Protein AF-U9SYQ9-F1 (afdb_monomer_lite)

Sequence (60 aa):
MVVKTAKSTRHEQAKLAAKYYAYARLNGRNETARHFQLNSSMVGRWIKVSETWIKETNTG

Organism: Rhizophagus irregularis (strain DAOM 181602 / DAOM 197198 / MUCL 43194) (NCBI:txid747089)

Structure (mmCIF, N/CA/C/O backbone):
data_AF-U9SYQ9-F1
#
_entry.id   AF-U9SYQ9-F1
#
loop_
_atom_site.group_PDB
_atom_site.id
_atom_site.type_symbol
_atom_site.label_atom_id
_atom_site.label_alt_id
_atom_site.label_comp_id
_atom_site.label_asym_id
_atom_site.label_entity_id
_atom_si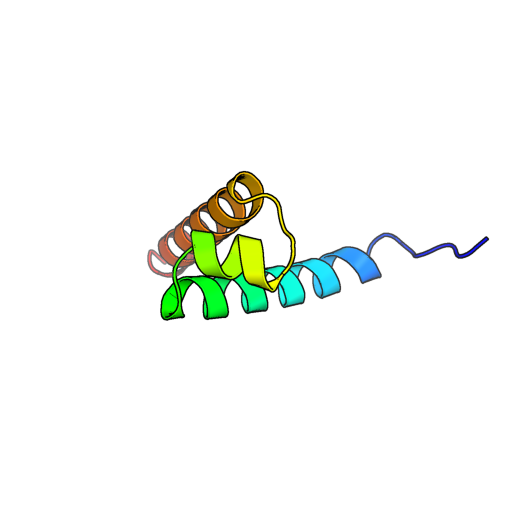te.label_seq_id
_atom_site.pdbx_PDB_ins_code
_atom_site.Cartn_x
_atom_site.Cartn_y
_atom_site.Cartn_z
_atom_site.occupancy
_atom_site.B_iso_or_equiv
_atom_site.auth_seq_id
_atom_site.auth_comp_id
_atom_site.auth_asym_id
_atom_site.auth_atom_id
_atom_site.pdbx_PDB_model_num
ATOM 1 N N . MET A 1 1 ? 31.192 3.918 -1.938 1.00 32.62 1 MET A N 1
ATOM 2 C CA . MET A 1 1 ? 30.435 3.146 -0.927 1.00 32.62 1 MET A CA 1
ATOM 3 C C . MET A 1 1 ? 29.421 4.095 -0.293 1.00 32.62 1 MET A C 1
ATOM 5 O O . MET A 1 1 ? 29.818 4.933 0.503 1.00 32.62 1 MET A O 1
ATOM 9 N N . VAL A 1 2 ? 28.152 4.101 -0.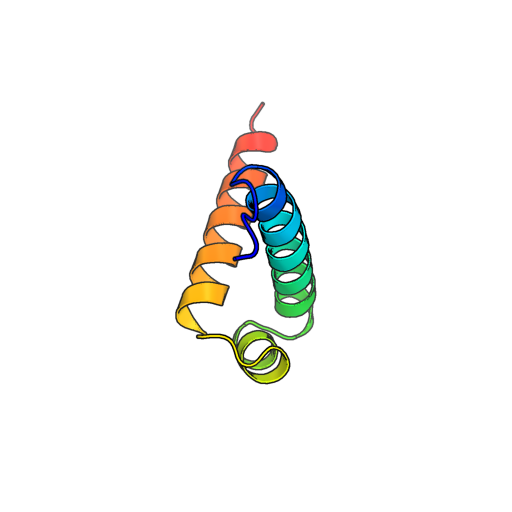719 1.00 38.50 2 VAL A N 1
ATOM 10 C CA . VAL A 1 2 ? 27.165 5.020 -0.117 1.00 38.50 2 VAL A CA 1
ATOM 11 C C . VAL A 1 2 ? 26.637 4.363 1.151 1.00 38.50 2 VAL A C 1
ATOM 13 O O . VAL A 1 2 ? 25.786 3.478 1.088 1.00 38.50 2 VAL A O 1
ATOM 16 N N . VAL A 1 3 ? 27.167 4.776 2.302 1.00 45.56 3 VAL A N 1
ATOM 17 C CA . VAL A 1 3 ? 26.643 4.387 3.613 1.00 45.56 3 VAL A CA 1
ATOM 18 C C . VAL A 1 3 ? 25.303 5.101 3.798 1.00 45.56 3 VAL A C 1
ATOM 20 O O . VAL A 1 3 ? 25.231 6.205 4.331 1.00 45.56 3 VAL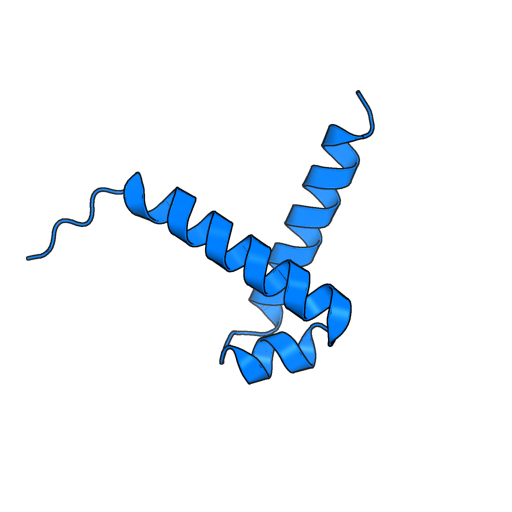 A O 1
ATOM 23 N N . LYS A 1 4 ? 24.219 4.499 3.297 1.00 41.72 4 LYS A N 1
ATOM 24 C CA . LYS A 1 4 ? 22.858 4.946 3.609 1.00 41.72 4 LYS A CA 1
ATOM 25 C C . LYS A 1 4 ? 22.542 4.485 5.026 1.00 41.72 4 LYS A C 1
ATOM 27 O O . LYS A 1 4 ? 22.204 3.330 5.267 1.00 41.72 4 LYS A O 1
ATOM 32 N N . THR A 1 5 ? 22.723 5.394 5.970 1.00 43.94 5 THR A N 1
ATOM 33 C CA . THR A 1 5 ? 22.427 5.206 7.388 1.00 43.94 5 THR A CA 1
ATOM 34 C C . THR A 1 5 ? 20.976 4.729 7.581 1.00 43.94 5 THR A C 1
ATOM 36 O O . THR A 1 5 ? 20.020 5.321 7.079 1.00 43.94 5 THR A O 1
ATOM 39 N N . ALA A 1 6 ? 20.801 3.633 8.325 1.00 51.16 6 ALA A N 1
ATOM 40 C CA . ALA A 1 6 ? 19.567 2.840 8.447 1.00 51.16 6 ALA A CA 1
ATOM 41 C C . ALA A 1 6 ? 18.314 3.573 8.991 1.00 51.16 6 ALA A C 1
ATOM 43 O O . ALA A 1 6 ? 17.225 3.002 9.019 1.00 51.16 6 ALA A O 1
ATOM 44 N N . LYS A 1 7 ? 18.441 4.829 9.440 1.00 44.97 7 LYS A N 1
ATOM 45 C CA . LYS A 1 7 ? 17.315 5.655 9.913 1.00 44.97 7 LYS A CA 1
ATOM 46 C C . LYS A 1 7 ? 16.639 6.449 8.789 1.00 44.97 7 LYS A C 1
ATOM 48 O O . LYS A 1 7 ? 15.434 6.673 8.853 1.00 44.97 7 LYS A O 1
ATOM 53 N N . SER A 1 8 ? 17.379 6.824 7.743 1.00 50.06 8 SER A N 1
ATOM 54 C CA . SER A 1 8 ? 16.850 7.582 6.596 1.00 50.06 8 SER A CA 1
ATOM 55 C C . SER A 1 8 ? 15.938 6.721 5.708 1.00 50.06 8 SER A C 1
ATOM 57 O O . SER A 1 8 ? 14.949 7.198 5.157 1.00 50.06 8 SER A O 1
ATOM 59 N N . THR A 1 9 ? 16.195 5.414 5.664 1.00 60.22 9 THR A N 1
ATOM 60 C CA . THR A 1 9 ? 15.429 4.444 4.878 1.00 60.22 9 THR A CA 1
ATOM 61 C C . THR A 1 9 ? 14.026 4.190 5.425 1.00 60.22 9 THR A C 1
ATOM 63 O O . THR A 1 9 ? 13.101 4.036 4.641 1.00 60.22 9 THR A O 1
ATOM 66 N N . ARG A 1 10 ? 13.801 4.173 6.745 1.00 62.31 10 ARG A N 1
ATOM 67 C CA . ARG A 1 10 ? 12.492 3.771 7.306 1.00 62.31 10 ARG A CA 1
ATOM 68 C C . ARG A 1 10 ? 11.374 4.783 7.030 1.00 62.31 10 ARG A C 1
ATOM 70 O O . ARG A 1 10 ? 10.252 4.386 6.735 1.00 62.31 10 ARG A O 1
ATOM 77 N N . HIS A 1 11 ? 11.687 6.075 7.100 1.00 68.12 11 HIS A N 1
ATOM 78 C CA . HIS A 1 11 ? 10.724 7.152 6.853 1.00 68.12 11 HIS A CA 1
ATOM 79 C C . HIS A 1 11 ? 10.379 7.289 5.360 1.00 68.12 11 HIS A C 1
ATOM 81 O O . HIS A 1 11 ? 9.219 7.468 5.000 1.00 68.12 11 HIS A O 1
ATOM 87 N N . GLU A 1 12 ? 11.373 7.128 4.486 1.00 72.38 12 GLU A N 1
ATOM 88 C CA . GLU A 1 12 ? 11.181 6.988 3.035 1.00 72.38 12 GLU A CA 1
ATOM 89 C C . GLU A 1 12 ? 10.273 5.798 2.700 1.00 72.38 12 GLU A C 1
ATOM 91 O O . GLU A 1 12 ? 9.282 5.945 1.987 1.00 72.38 12 GLU A O 1
ATOM 96 N N . GLN A 1 13 ? 10.550 4.632 3.289 1.00 69.81 13 GLN A N 1
ATOM 97 C CA . GLN A 1 13 ? 9.747 3.426 3.082 1.00 69.81 13 GLN A CA 1
ATOM 98 C C . GLN A 1 13 ? 8.311 3.596 3.594 1.00 69.81 13 GLN A C 1
ATOM 100 O O . GLN A 1 13 ? 7.375 3.137 2.945 1.00 69.81 13 GLN A O 1
ATOM 105 N N . ALA A 1 14 ? 8.107 4.306 4.708 1.00 75.00 14 ALA A N 1
ATOM 106 C CA . ALA A 1 14 ? 6.772 4.624 5.213 1.00 75.00 14 ALA A CA 1
ATOM 107 C C . ALA A 1 14 ? 5.992 5.545 4.258 1.00 75.00 14 ALA A C 1
ATOM 109 O O . ALA A 1 14 ? 4.814 5.303 3.997 1.00 75.00 14 ALA A O 1
ATOM 110 N N . LYS A 1 15 ? 6.646 6.561 3.679 1.00 79.94 15 LYS A N 1
ATOM 111 C CA . LYS A 1 15 ? 6.034 7.436 2.664 1.00 79.94 15 LYS A CA 1
ATOM 112 C C . LYS A 1 15 ? 5.646 6.665 1.405 1.00 79.94 15 LYS A C 1
ATOM 114 O O . LYS A 1 15 ? 4.550 6.860 0.880 1.00 79.94 15 LYS A O 1
ATOM 119 N N . LEU A 1 16 ? 6.523 5.779 0.937 1.00 80.19 16 LEU A N 1
ATOM 120 C CA . LEU A 1 16 ? 6.242 4.909 -0.203 1.00 80.19 16 LEU A CA 1
ATOM 121 C C . LEU A 1 16 ? 5.066 3.974 0.103 1.00 80.19 16 LEU A C 1
ATOM 123 O O . LEU A 1 16 ? 4.118 3.927 -0.674 1.00 80.19 16 LEU A O 1
ATOM 127 N N . ALA A 1 17 ? 5.061 3.325 1.270 1.00 77.75 17 ALA A N 1
ATOM 128 C CA . ALA A 1 17 ? 3.961 2.470 1.713 1.00 77.75 17 ALA A CA 1
ATOM 129 C C . ALA A 1 17 ? 2.620 3.221 1.773 1.00 77.75 17 ALA A C 1
ATOM 131 O O . ALA A 1 17 ? 1.618 2.717 1.267 1.00 77.75 17 ALA A O 1
ATOM 132 N N . ALA A 1 18 ? 2.603 4.448 2.306 1.00 82.00 18 ALA A N 1
ATOM 133 C CA . ALA A 1 18 ? 1.411 5.296 2.329 1.00 82.00 18 ALA A CA 1
ATOM 134 C C . ALA A 1 18 ? 0.922 5.649 0.913 1.00 82.00 18 ALA A C 1
ATOM 136 O O . ALA A 1 18 ? -0.277 5.591 0.637 1.00 82.00 18 ALA A O 1
ATOM 137 N N . LYS A 1 19 ? 1.844 5.947 -0.012 1.00 84.94 19 LYS A N 1
ATOM 138 C CA . LYS A 1 19 ? 1.526 6.204 -1.424 1.00 84.94 19 LYS A CA 1
ATOM 139 C C . LYS A 1 19 ? 0.918 4.972 -2.102 1.00 84.94 19 LYS A C 1
ATOM 141 O O . LYS A 1 19 ? -0.087 5.092 -2.801 1.00 84.94 19 LYS A O 1
ATOM 146 N N . TYR A 1 20 ? 1.487 3.790 -1.872 1.00 84.38 20 TYR A N 1
ATOM 147 C CA . TYR A 1 20 ? 0.967 2.536 -2.422 1.00 84.38 20 TYR A CA 1
ATOM 148 C C . TYR A 1 20 ? -0.400 2.182 -1.841 1.00 84.38 20 TYR A C 1
ATOM 150 O O . TYR A 1 20 ? -1.278 1.750 -2.583 1.00 84.38 20 TYR A O 1
ATOM 158 N N . TYR A 1 21 ? -0.599 2.405 -0.541 1.00 82.75 21 TYR A N 1
ATOM 159 C CA . TYR A 1 21 ? -1.884 2.213 0.124 1.00 82.75 21 TYR A CA 1
ATOM 160 C C . TYR A 1 21 ? -2.963 3.132 -0.458 1.00 82.75 21 TYR A C 1
ATOM 162 O O . TYR A 1 21 ? -4.024 2.653 -0.853 1.00 82.75 21 TYR A O 1
ATOM 170 N N . ALA A 1 22 ? -2.678 4.432 -0.587 1.00 87.69 22 ALA A N 1
ATOM 171 C CA . ALA A 1 22 ? -3.610 5.393 -1.174 1.00 87.69 22 ALA A CA 1
ATOM 172 C C . ALA A 1 22 ? -3.999 5.003 -2.610 1.00 87.69 22 ALA A C 1
ATOM 174 O O . ALA A 1 22 ? -5.180 4.999 -2.953 1.00 87.69 22 ALA A O 1
ATOM 175 N N . TYR A 1 23 ? -3.023 4.598 -3.427 1.00 88.88 23 TYR A N 1
ATOM 176 C CA . TYR A 1 23 ? -3.284 4.157 -4.796 1.00 88.88 23 TYR A CA 1
ATOM 177 C C . TYR A 1 23 ? -4.072 2.839 -4.849 1.00 88.88 23 TYR A C 1
ATOM 179 O O . TYR A 1 23 ? -4.996 2.716 -5.650 1.00 88.88 23 TYR A O 1
ATOM 187 N N . ALA A 1 24 ? -3.758 1.878 -3.973 1.00 86.69 24 ALA A N 1
ATOM 188 C CA . ALA A 1 24 ? -4.463 0.598 -3.886 1.00 86.69 24 ALA A CA 1
ATOM 189 C C . ALA A 1 24 ? -5.899 0.730 -3.391 1.00 86.69 24 ALA A C 1
ATOM 191 O O . ALA A 1 24 ? -6.751 -0.045 -3.814 1.00 86.69 24 ALA A O 1
ATOM 192 N N . ARG A 1 25 ? -6.181 1.714 -2.535 1.00 85.25 25 ARG A N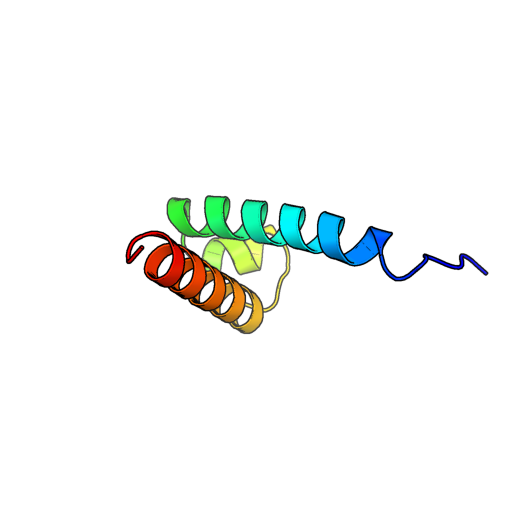 1
ATOM 193 C CA . ARG A 1 25 ? -7.547 2.014 -2.102 1.00 85.25 25 ARG A CA 1
ATOM 194 C C . ARG A 1 25 ? -8.415 2.518 -3.258 1.00 85.25 25 ARG A C 1
ATOM 196 O O . ARG A 1 25 ? -9.605 2.237 -3.272 1.00 85.25 25 ARG A O 1
ATOM 203 N N . LEU A 1 26 ? -7.822 3.248 -4.206 1.00 88.44 26 LEU A N 1
ATOM 204 C CA . LEU A 1 26 ? -8.528 3.830 -5.351 1.00 88.44 26 LEU A CA 1
ATOM 205 C C . LEU A 1 26 ? -8.631 2.869 -6.544 1.00 88.44 26 LEU A C 1
ATOM 207 O O . LEU A 1 26 ? -9.688 2.770 -7.152 1.00 88.44 26 LEU A O 1
ATOM 211 N N . ASN A 1 27 ? -7.548 2.160 -6.872 1.00 87.94 27 ASN A N 1
ATOM 212 C CA . ASN A 1 27 ? -7.432 1.369 -8.107 1.00 87.94 27 ASN A CA 1
ATOM 213 C C . ASN A 1 27 ? -7.414 -0.149 -7.863 1.00 87.94 27 ASN A C 1
ATOM 215 O O . ASN A 1 27 ? -7.414 -0.944 -8.799 1.00 87.94 27 ASN A O 1
ATOM 219 N N . GLY A 1 28 ? -7.377 -0.571 -6.601 1.00 86.06 28 GLY A N 1
ATOM 220 C CA . GLY A 1 28 ? -7.240 -1.969 -6.223 1.00 86.06 28 GLY A CA 1
ATOM 221 C C . GLY A 1 28 ? -5.789 -2.458 -6.204 1.00 86.06 28 GLY A C 1
ATOM 222 O O . GLY A 1 28 ? -4.873 -1.909 -6.814 1.00 86.06 28 GLY A O 1
ATOM 223 N N . ARG A 1 29 ? -5.573 -3.552 -5.472 1.00 84.25 29 ARG A N 1
ATOM 224 C CA . ARG A 1 29 ? -4.248 -4.133 -5.204 1.00 84.25 29 ARG A CA 1
ATOM 225 C C . ARG A 1 29 ? -3.493 -4.564 -6.465 1.00 84.25 29 ARG A C 1
ATOM 227 O O . ARG A 1 29 ? -2.276 -4.398 -6.525 1.00 84.25 29 ARG A O 1
ATOM 234 N N . ASN A 1 30 ? -4.196 -5.157 -7.428 1.00 85.06 30 ASN A N 1
ATOM 235 C CA . ASN A 1 30 ? -3.580 -5.703 -8.639 1.00 85.06 30 ASN A CA 1
ATOM 236 C C . ASN A 1 30 ? -3.062 -4.584 -9.547 1.00 85.06 30 ASN A C 1
ATOM 238 O O . ASN A 1 30 ? -1.944 -4.679 -10.051 1.00 85.06 30 ASN A O 1
ATOM 242 N N . GLU A 1 31 ? -3.828 -3.499 -9.668 1.00 87.75 31 GLU A N 1
ATOM 243 C CA . GLU A 1 31 ? -3.428 -2.333 -10.450 1.00 87.75 31 GLU A CA 1
ATOM 244 C C . GLU A 1 31 ? -2.247 -1.612 -9.795 1.00 87.75 31 GLU A C 1
ATOM 246 O O . GLU A 1 31 ? -1.281 -1.281 -10.471 1.00 87.75 31 GLU A O 1
ATOM 251 N N . THR A 1 32 ? -2.230 -1.479 -8.463 1.00 87.94 32 THR A N 1
ATOM 252 C CA . THR A 1 32 ? -1.065 -0.949 -7.731 1.00 87.94 32 THR A CA 1
ATOM 253 C C . THR A 1 32 ? 0.189 -1.784 -7.954 1.00 87.94 32 THR A C 1
ATOM 255 O O . THR A 1 32 ? 1.265 -1.238 -8.193 1.00 87.94 32 THR A O 1
ATOM 258 N N . ALA A 1 33 ? 0.073 -3.112 -7.876 1.00 88.44 33 ALA A N 1
ATOM 259 C CA . ALA A 1 33 ? 1.205 -4.007 -8.088 1.00 88.44 33 ALA A CA 1
ATOM 260 C C . ALA A 1 33 ? 1.783 -3.842 -9.500 1.00 88.44 33 ALA A C 1
ATOM 262 O O . ALA A 1 33 ? 2.996 -3.746 -9.665 1.00 88.44 33 ALA A O 1
ATOM 263 N N . ARG A 1 34 ? 0.914 -3.722 -10.507 1.00 89.25 34 ARG A N 1
ATOM 264 C CA . ARG A 1 34 ? 1.308 -3.498 -11.897 1.00 89.25 34 ARG A CA 1
ATOM 265 C C . ARG A 1 34 ? 1.900 -2.102 -12.119 1.00 89.25 34 ARG A C 1
ATOM 267 O O . ARG A 1 34 ? 2.963 -1.990 -12.720 1.00 89.25 34 ARG A O 1
ATOM 274 N N . HIS A 1 35 ? 1.258 -1.059 -11.595 1.00 87.94 35 HIS A N 1
ATOM 275 C CA . HIS A 1 35 ? 1.666 0.338 -11.759 1.00 87.94 35 HIS A CA 1
ATOM 276 C C . HIS A 1 35 ? 3.048 0.619 -11.157 1.00 87.94 35 HIS A C 1
ATOM 278 O O . HIS A 1 35 ? 3.867 1.303 -11.763 1.00 87.94 35 HIS A O 1
ATOM 284 N N . PHE A 1 36 ? 3.330 0.055 -9.981 1.00 83.88 36 PHE A N 1
ATOM 285 C CA . PHE A 1 36 ? 4.609 0.242 -9.293 1.00 83.88 36 PHE A CA 1
ATOM 286 C C . PHE A 1 36 ? 5.614 -0.890 -9.538 1.00 83.88 36 PHE A C 1
ATOM 288 O O . PHE A 1 36 ? 6.686 -0.873 -8.939 1.00 83.88 36 PHE A O 1
ATOM 295 N N . GLN A 1 37 ? 5.280 -1.864 -10.394 1.00 87.56 37 GLN A N 1
ATOM 296 C CA . GLN A 1 37 ? 6.094 -3.062 -10.645 1.00 87.56 37 GLN A CA 1
ATOM 297 C C . GLN A 1 37 ? 6.496 -3.779 -9.342 1.00 87.56 37 GLN A C 1
ATOM 299 O O . GLN A 1 37 ? 7.625 -4.229 -9.156 1.00 87.56 37 GLN A O 1
ATOM 304 N N . LEU A 1 38 ? 5.551 -3.856 -8.404 1.00 83.69 38 LEU A N 1
ATOM 305 C CA . LEU A 1 38 ? 5.731 -4.463 -7.092 1.00 83.69 38 LEU A CA 1
ATOM 306 C C . LEU A 1 38 ? 5.152 -5.872 -7.058 1.00 83.69 38 LEU A C 1
ATOM 308 O O . LEU A 1 38 ? 4.197 -6.207 -7.758 1.00 83.69 38 LEU A O 1
ATOM 312 N N . ASN A 1 39 ? 5.663 -6.687 -6.138 1.00 85.00 39 ASN A N 1
ATOM 313 C CA . ASN A 1 39 ? 5.046 -7.970 -5.847 1.00 85.00 39 ASN A CA 1
ATOM 314 C C . ASN A 1 39 ? 3.668 -7.749 -5.202 1.00 85.00 39 ASN A C 1
ATOM 316 O O . ASN A 1 39 ? 3.550 -7.140 -4.134 1.00 85.00 39 ASN A O 1
ATOM 320 N N . SER A 1 40 ? 2.619 -8.290 -5.823 1.00 79.56 40 SER A N 1
ATOM 321 C CA . SER A 1 40 ? 1.244 -8.167 -5.333 1.00 79.56 40 SER A CA 1
ATOM 322 C C . SER A 1 40 ? 1.091 -8.672 -3.895 1.00 79.56 40 SER A C 1
ATOM 324 O O . SER A 1 40 ? 0.301 -8.117 -3.131 1.00 79.56 40 SER A O 1
ATOM 326 N N . SER A 1 41 ? 1.858 -9.683 -3.471 1.00 83.94 41 SER A N 1
ATOM 327 C CA . SER A 1 41 ? 1.889 -10.175 -2.084 1.00 83.94 41 SER A CA 1
ATOM 328 C C . SER A 1 41 ? 2.387 -9.126 -1.085 1.00 83.94 41 SER A C 1
ATOM 330 O O . SER A 1 41 ? 1.801 -8.995 -0.010 1.00 83.94 41 SER A O 1
ATOM 332 N N . MET A 1 42 ? 3.391 -8.322 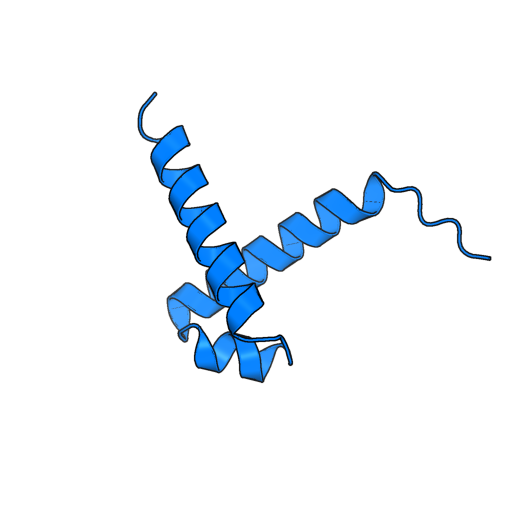-1.451 1.00 84.00 42 MET A N 1
ATOM 333 C CA . MET A 1 42 ? 3.918 -7.246 -0.605 1.00 84.00 42 MET A CA 1
ATOM 334 C C . MET A 1 42 ? 2.902 -6.123 -0.430 1.00 84.00 42 MET A C 1
ATOM 336 O O . MET A 1 42 ? 2.655 -5.697 0.695 1.00 84.00 42 MET A O 1
ATOM 340 N N . VAL A 1 43 ? 2.252 -5.709 -1.521 1.00 81.88 43 VAL A N 1
ATOM 341 C CA . VAL A 1 43 ? 1.200 -4.681 -1.479 1.00 81.88 43 VAL A CA 1
ATOM 342 C C . VAL A 1 43 ? 0.065 -5.116 -0.547 1.00 81.88 43 VAL A C 1
ATOM 344 O O . VAL A 1 43 ? -0.390 -4.336 0.284 1.00 81.88 43 VAL A O 1
ATOM 347 N N . GLY A 1 44 ? -0.337 -6.391 -0.607 1.00 83.62 44 GLY A N 1
ATOM 348 C CA . GLY A 1 44 ? -1.346 -6.942 0.301 1.00 83.62 44 GLY A CA 1
ATOM 349 C C . GLY A 1 44 ? -0.924 -6.920 1.774 1.00 83.62 44 GLY A C 1
ATOM 350 O O . GLY A 1 44 ? -1.738 -6.601 2.637 1.00 83.62 44 GLY A O 1
ATOM 351 N N . ARG A 1 45 ? 0.350 -7.215 2.073 1.00 84.94 45 ARG A N 1
ATOM 352 C CA . ARG A 1 45 ? 0.883 -7.133 3.444 1.00 84.94 45 ARG A CA 1
ATOM 353 C C . ARG A 1 45 ? 0.869 -5.700 3.970 1.00 84.94 45 ARG A C 1
ATOM 355 O O . ARG A 1 45 ? 0.483 -5.500 5.115 1.00 84.94 45 ARG A O 1
ATOM 362 N N . TRP A 1 46 ? 1.247 -4.718 3.152 1.00 82.06 46 TRP A N 1
ATOM 363 C CA . TRP A 1 46 ? 1.225 -3.311 3.558 1.00 82.06 46 TRP A CA 1
ATOM 364 C C . TRP A 1 46 ? -0.184 -2.799 3.821 1.00 82.06 46 TRP A C 1
ATOM 366 O O . TRP A 1 46 ? -0.391 -2.174 4.852 1.00 82.06 46 TRP A O 1
ATOM 376 N N . ILE A 1 47 ? -1.155 -3.137 2.967 1.00 79.94 47 ILE A N 1
ATOM 377 C CA . ILE A 1 47 ? -2.564 -2.784 3.196 1.00 79.94 47 ILE A CA 1
ATOM 378 C C . ILE A 1 47 ? -3.045 -3.348 4.534 1.00 79.94 47 ILE A C 1
ATOM 380 O O . ILE A 1 47 ? -3.557 -2.599 5.357 1.00 79.94 47 ILE A O 1
ATOM 384 N N . LYS A 1 48 ? -2.806 -4.640 4.789 1.00 83.81 48 LYS A N 1
ATOM 385 C CA . LYS A 1 48 ? -3.229 -5.290 6.034 1.00 83.81 48 LYS A CA 1
ATOM 386 C C . LYS A 1 48 ? -2.581 -4.658 7.267 1.00 83.81 48 LYS A C 1
ATOM 388 O O . LYS A 1 48 ? -3.262 -4.409 8.251 1.00 83.81 48 LYS A O 1
ATOM 393 N N . VAL A 1 49 ? -1.277 -4.375 7.207 1.00 82.62 49 VAL A N 1
ATOM 394 C CA . VAL A 1 49 ? -0.564 -3.688 8.294 1.00 82.62 49 VAL A CA 1
ATOM 395 C C . VAL A 1 49 ? -1.151 -2.294 8.518 1.00 82.62 49 VAL A C 1
ATOM 397 O O . VAL A 1 49 ? -1.424 -1.938 9.658 1.00 82.62 49 VAL A O 1
ATOM 400 N N . SER A 1 50 ? -1.406 -1.522 7.459 1.00 77.25 50 SER A N 1
ATOM 401 C CA . SER A 1 50 ? -2.029 -0.197 7.561 1.00 77.25 50 SER A CA 1
ATOM 402 C C . SER A 1 50 ? -3.445 -0.245 8.146 1.00 77.25 50 SER A C 1
ATOM 404 O O . SER A 1 50 ? -3.778 0.593 8.978 1.00 77.25 50 SER A O 1
ATOM 406 N N . GLU A 1 51 ? -4.266 -1.226 7.769 1.00 80.56 51 GLU A N 1
ATOM 407 C CA . GLU A 1 51 ? -5.595 -1.437 8.357 1.00 80.56 51 GLU A CA 1
ATOM 408 C C . GLU A 1 51 ? -5.518 -1.791 9.845 1.00 80.56 51 GLU A C 1
ATOM 410 O O . GLU A 1 51 ? -6.303 -1.271 10.636 1.00 80.56 51 GLU A O 1
ATOM 415 N N . THR A 1 52 ? -4.566 -2.643 10.237 1.00 81.12 52 THR A N 1
ATOM 416 C CA . THR A 1 52 ? -4.306 -2.962 11.647 1.00 81.12 52 THR A CA 1
ATOM 417 C C . THR A 1 52 ? -3.909 -1.710 12.426 1.00 81.12 52 THR A C 1
ATOM 419 O O . THR A 1 52 ? -4.520 -1.439 13.453 1.00 81.12 52 THR A O 1
ATOM 422 N N . TRP A 1 53 ? -2.994 -0.888 11.900 1.00 75.81 53 TRP A N 1
ATOM 423 C CA . TRP A 1 53 ? -2.612 0.385 12.525 1.00 75.81 53 TRP A CA 1
ATOM 424 C C . TRP A 1 53 ? -3.799 1.337 12.708 1.00 75.81 53 TRP A C 1
ATOM 426 O O . TRP A 1 53 ? -3.932 1.946 13.766 1.00 75.81 53 TRP A O 1
ATOM 436 N N . ILE A 1 54 ? -4.679 1.460 11.707 1.00 72.19 54 ILE A N 1
ATOM 437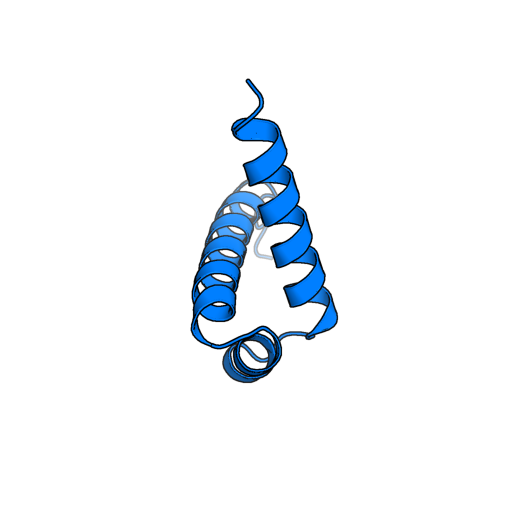 C CA . ILE A 1 54 ? -5.879 2.312 11.790 1.00 72.19 54 ILE A CA 1
ATOM 438 C C . ILE A 1 54 ? -6.866 1.774 12.833 1.00 72.19 54 ILE A C 1
ATOM 440 O O . ILE A 1 54 ? -7.476 2.555 13.559 1.00 72.19 54 ILE A O 1
ATOM 444 N N . LYS A 1 55 ? -7.035 0.450 12.921 1.00 72.81 55 LYS A N 1
ATOM 445 C CA . LYS A 1 55 ? -7.894 -0.175 13.937 1.00 72.81 55 LYS A CA 1
ATOM 446 C C . LYS A 1 55 ? -7.341 0.019 15.348 1.00 72.81 55 LYS A C 1
ATOM 448 O O . LYS A 1 55 ? -8.097 0.380 16.242 1.00 72.81 55 LYS A O 1
ATOM 453 N N . GLU A 1 56 ? -6.040 -0.176 15.539 1.00 70.06 56 GLU A N 1
ATOM 454 C CA . GLU A 1 56 ? -5.383 -0.009 16.840 1.00 70.06 56 GLU A CA 1
ATOM 455 C C . GLU A 1 56 ? -5.400 1.450 17.314 1.00 70.06 56 GLU A C 1
ATOM 457 O O . GLU A 1 56 ? -5.594 1.701 18.498 1.00 70.06 56 GLU A O 1
ATOM 462 N N . THR A 1 57 ? -5.277 2.421 16.402 1.00 66.44 57 THR A N 1
ATOM 463 C CA . THR A 1 57 ? -5.315 3.855 16.751 1.00 66.44 57 THR A CA 1
ATOM 464 C C . THR A 1 57 ? -6.721 4.430 16.949 1.00 66.44 57 THR A C 1
ATOM 466 O O . THR A 1 57 ? -6.854 5.410 17.670 1.00 66.44 57 THR A O 1
ATOM 469 N N . ASN A 1 58 ? -7.770 3.833 16.370 1.00 58.50 58 ASN A N 1
ATOM 470 C CA . ASN A 1 58 ? -9.171 4.247 16.582 1.00 58.50 58 ASN A CA 1
ATOM 471 C C . ASN A 1 58 ? -9.871 3.546 17.764 1.00 58.50 58 ASN A C 1
ATOM 473 O O . ASN A 1 58 ? -11.064 3.757 17.965 1.00 58.50 58 ASN A O 1
ATOM 477 N N . THR A 1 59 ? -9.166 2.707 18.529 1.00 50.91 59 THR A N 1
ATOM 478 C CA . THR A 1 59 ? -9.717 2.032 19.724 1.00 50.91 59 THR A CA 1
ATOM 479 C C . THR A 1 59 ? -9.087 2.566 21.023 1.00 50.91 59 THR A C 1
ATOM 481 O O . THR A 1 59 ? -8.973 1.832 22.002 1.00 50.91 59 THR A O 1
ATOM 484 N N . GLY A 1 60 ? -8.638 3.827 21.015 1.00 42.19 60 GLY A N 1
ATOM 485 C CA . GLY A 1 60 ? -8.095 4.545 22.176 1.00 42.19 60 GLY A CA 1
ATOM 486 C C . GLY A 1 60 ? -9.053 5.605 22.688 1.00 42.19 60 GLY A C 1
ATOM 487 O O . GLY A 1 60 ? -9.555 6.374 21.839 1.00 42.19 60 GLY A O 1
#

pLDDT: mean 74.4, std 15.4, range [32.62, 89.25]

Radius of gyration: 13.48 Å; chains: 1; bounding box: 40×18×34 Å

Foldseek 3Di:
DPPPDPVVVPVVVVVVLVVLLVVCVVPNLVVSCVVVVHDSVVNVVSNVVVVVVVVVVVVD

Secondary structure (DSSP, 8-state):
-----TTHHHHHHHHHHHHHHHHHHHH-HHHHHHHTT--HHHHHHHHHHHHHHHHHHTT-